Protein AF-A0A1X7J8V1-F1 (afdb_monomer_lite)

Structure (mmCIF, N/CA/C/O backbone):
data_AF-A0A1X7J8V1-F1
#
_entry.id   AF-A0A1X7J8V1-F1
#
loop_
_atom_site.group_PDB
_atom_site.id
_atom_site.type_symbol
_atom_site.label_atom_id
_atom_site.label_alt_id
_atom_site.label_comp_id
_atom_site.label_asym_id
_atom_site.label_entity_id
_atom_site.label_seq_id
_atom_site.pdbx_PDB_ins_code
_atom_site.Cartn_x
_atom_site.Cartn_y
_atom_site.Cartn_z
_atom_site.occupancy
_atom_site.B_iso_or_equiv
_atom_site.auth_seq_id
_atom_site.auth_comp_id
_atom_site.auth_asym_id
_atom_site.auth_atom_id
_atom_site.pdbx_PDB_model_num
ATOM 1 N N . MET A 1 1 ? -2.759 2.421 22.704 1.00 76.19 1 MET A N 1
ATOM 2 C CA . MET A 1 1 ? -2.803 1.268 21.774 1.00 76.19 1 MET A CA 1
ATOM 3 C C . MET A 1 1 ? -1.369 0.824 21.504 1.00 76.19 1 MET A C 1
ATOM 5 O O . MET A 1 1 ? -0.507 1.689 21.488 1.00 76.19 1 MET A O 1
ATOM 9 N N . THR A 1 2 ? -1.079 -0.472 21.360 1.00 83.62 2 THR A N 1
ATOM 10 C CA . THR A 1 2 ? 0.288 -0.947 21.050 1.00 83.62 2 THR A CA 1
ATOM 11 C C . THR A 1 2 ? 0.519 -1.018 19.537 1.00 83.62 2 THR A C 1
ATOM 13 O O . THR A 1 2 ? -0.439 -1.072 18.765 1.00 83.62 2 THR A O 1
ATOM 16 N N . ILE A 1 3 ? 1.788 -1.074 19.113 1.00 80.75 3 ILE A N 1
ATOM 17 C CA . ILE A 1 3 ? 2.185 -1.297 17.709 1.00 80.75 3 ILE A CA 1
ATOM 18 C C . ILE A 1 3 ? 1.536 -2.574 17.150 1.00 80.75 3 ILE A C 1
ATOM 20 O O . ILE A 1 3 ? 1.034 -2.573 16.028 1.00 80.75 3 ILE A O 1
ATOM 24 N N . GLU A 1 4 ? 1.527 -3.662 17.925 1.00 84.56 4 GLU A N 1
ATOM 25 C CA . GLU A 1 4 ? 0.960 -4.949 17.503 1.00 84.56 4 GLU A CA 1
ATOM 26 C C . GLU A 1 4 ? -0.549 -4.857 17.298 1.00 84.56 4 GLU A C 1
ATOM 28 O O . GLU A 1 4 ? -1.037 -5.196 16.217 1.00 84.56 4 GLU A O 1
ATOM 33 N N . SER A 1 5 ? -1.276 -4.317 18.282 1.00 89.31 5 SER A N 1
ATOM 34 C CA . SER A 1 5 ? -2.724 -4.142 18.175 1.00 89.31 5 SER A CA 1
ATOM 35 C C . SER A 1 5 ? -3.091 -3.237 17.002 1.00 89.31 5 SER A C 1
ATOM 37 O O . SER A 1 5 ? -3.990 -3.589 16.245 1.00 89.31 5 SER A O 1
ATOM 39 N N . PHE A 1 6 ? -2.369 -2.126 16.803 1.00 92.44 6 PHE A N 1
ATOM 40 C CA . PHE A 1 6 ? -2.615 -1.225 15.676 1.00 92.44 6 PHE A CA 1
ATOM 41 C C . PHE A 1 6 ? -2.363 -1.909 14.327 1.00 92.44 6 PHE A C 1
ATOM 43 O O . PHE A 1 6 ? -3.204 -1.847 13.434 1.00 92.44 6 PHE A O 1
ATOM 50 N N . SER A 1 7 ? -1.237 -2.618 14.188 1.00 93.81 7 SER A N 1
ATOM 51 C CA . SER A 1 7 ? -0.901 -3.310 12.939 1.00 93.81 7 SER A CA 1
ATOM 52 C C . SER A 1 7 ? -1.941 -4.365 12.549 1.00 93.81 7 SER A C 1
ATOM 54 O O . SER A 1 7 ? -2.263 -4.505 11.371 1.00 93.81 7 SER A O 1
ATOM 56 N N . HIS A 1 8 ? -2.509 -5.060 13.538 1.00 94.94 8 HIS A N 1
ATOM 57 C CA . HIS A 1 8 ? -3.538 -6.073 13.326 1.00 94.94 8 HIS A CA 1
ATOM 58 C C . HIS A 1 8 ? -4.887 -5.472 12.904 1.00 94.94 8 HIS A C 1
ATOM 60 O O . HIS A 1 8 ? -5.523 -5.959 11.965 1.00 94.94 8 HIS A O 1
ATOM 66 N N . VAL A 1 9 ? -5.338 -4.400 13.568 1.00 95.88 9 VAL A N 1
ATOM 67 C CA . VAL A 1 9 ? -6.601 -3.748 13.175 1.00 95.88 9 VAL A CA 1
ATOM 68 C C . VAL A 1 9 ? -6.476 -3.078 11.809 1.00 95.88 9 VAL A C 1
ATOM 70 O O . VAL A 1 9 ? -7.415 -3.145 11.016 1.00 95.88 9 VAL A O 1
ATOM 73 N N . LEU A 1 10 ? -5.304 -2.512 11.498 1.00 97.06 10 LEU A N 1
ATOM 74 C CA . LEU A 1 10 ? -5.029 -1.914 10.197 1.00 97.06 10 LEU A CA 1
ATOM 75 C C . LEU A 1 10 ? -4.981 -2.968 9.092 1.00 97.06 10 LEU A C 1
ATOM 77 O O . LEU A 1 10 ? -5.653 -2.782 8.084 1.00 97.06 10 LEU A O 1
ATOM 81 N N . SER A 1 11 ? -4.274 -4.092 9.265 1.00 97.69 11 SER A N 1
ATOM 82 C CA . SER A 1 11 ? -4.246 -5.139 8.230 1.00 97.69 11 SER A CA 1
ATOM 83 C C . SER A 1 11 ? -5.643 -5.665 7.908 1.00 97.69 11 SER A C 1
ATOM 85 O O . SER A 1 11 ? -5.982 -5.823 6.738 1.00 97.69 11 SER A O 1
ATOM 87 N N . THR A 1 12 ? -6.476 -5.860 8.932 1.00 97.94 12 THR A N 1
ATOM 88 C CA . THR A 1 12 ? -7.871 -6.288 8.764 1.00 97.94 12 THR A CA 1
ATOM 89 C C . THR A 1 12 ? -8.677 -5.262 7.964 1.00 97.94 12 THR A C 1
ATOM 91 O O . THR A 1 12 ? -9.357 -5.626 7.009 1.00 97.94 12 THR A O 1
ATOM 94 N N . ALA A 1 13 ? -8.547 -3.969 8.283 1.00 98.19 13 ALA A N 1
ATOM 95 C CA . ALA A 1 13 ? -9.227 -2.906 7.543 1.00 98.19 13 ALA A CA 1
ATOM 96 C C . ALA A 1 13 ? -8.749 -2.786 6.081 1.00 98.19 13 ALA A C 1
ATOM 98 O O . ALA A 1 13 ? -9.552 -2.480 5.197 1.00 98.19 13 ALA A O 1
ATOM 99 N N . LEU A 1 14 ? -7.467 -3.052 5.801 1.00 98.38 14 LEU A N 1
ATOM 100 C CA . LEU A 1 14 ? -6.931 -3.064 4.433 1.00 98.38 14 LEU A CA 1
ATOM 101 C C . LEU A 1 14 ? -7.486 -4.226 3.608 1.00 98.38 14 LEU A C 1
ATOM 103 O O . LEU A 1 14 ? -7.857 -4.024 2.453 1.00 98.38 14 LEU A O 1
ATOM 107 N N . ILE A 1 15 ? -7.584 -5.417 4.202 1.00 98.12 15 ILE A N 1
ATOM 108 C CA . ILE A 1 15 ? -8.167 -6.599 3.550 1.00 98.12 15 ILE A CA 1
ATOM 109 C C . ILE A 1 15 ? -9.628 -6.338 3.204 1.00 98.12 15 ILE A C 1
ATOM 111 O O . ILE A 1 15 ? -10.007 -6.487 2.047 1.00 98.12 15 ILE A O 1
ATOM 115 N N . GLU A 1 16 ? -10.416 -5.867 4.171 1.00 97.94 16 GLU A N 1
ATOM 116 C CA . GLU A 1 16 ? -11.826 -5.532 3.948 1.00 97.94 16 GLU A CA 1
ATOM 117 C C . GLU A 1 16 ? -11.990 -4.456 2.875 1.00 97.94 16 GLU A C 1
ATOM 119 O O . GLU A 1 16 ? -12.892 -4.529 2.044 1.00 97.94 16 GLU A O 1
ATOM 124 N N . THR A 1 17 ? -11.081 -3.479 2.843 1.00 98.19 17 THR A N 1
ATOM 125 C CA . THR A 1 17 ? -11.082 -2.441 1.810 1.00 98.19 17 THR A CA 1
ATOM 126 C C . THR A 1 17 ? -10.806 -3.017 0.420 1.00 98.19 17 THR A C 1
ATOM 128 O O . THR A 1 17 ? -11.502 -2.639 -0.521 1.00 98.19 17 THR A O 1
ATOM 131 N N . LEU A 1 18 ? -9.854 -3.944 0.268 1.00 97.06 18 LEU A N 1
ATOM 132 C CA . LEU A 1 18 ? -9.616 -4.626 -1.013 1.00 97.06 18 LEU A CA 1
ATOM 133 C C . LEU A 1 18 ? -10.804 -5.491 -1.437 1.00 97.06 18 LEU A C 1
ATOM 135 O O . LEU A 1 18 ? -11.236 -5.430 -2.587 1.00 97.06 18 LEU A O 1
ATOM 139 N N . GLU A 1 19 ? -11.343 -6.284 -0.514 1.00 96.50 19 GLU A N 1
ATOM 140 C CA . GLU A 1 19 ? -12.464 -7.185 -0.789 1.00 96.50 19 GLU A CA 1
ATOM 141 C C . GLU A 1 19 ? -13.709 -6.397 -1.208 1.00 96.50 19 GLU A C 1
ATOM 143 O O . GLU A 1 19 ? -14.360 -6.749 -2.188 1.00 96.50 19 GLU A O 1
ATOM 148 N N . HIS A 1 20 ? -13.967 -5.252 -0.567 1.00 97.06 20 HIS A N 1
ATOM 149 C CA . HIS A 1 20 ? -15.062 -4.356 -0.940 1.00 97.06 20 HIS A CA 1
ATOM 150 C C . HIS A 1 20 ? -14.935 -3.775 -2.360 1.00 97.06 20 HIS A C 1
ATOM 152 O O . HIS A 1 20 ? -15.941 -3.437 -2.979 1.00 97.06 20 HIS A O 1
ATOM 158 N N . HIS A 1 21 ? -13.712 -3.645 -2.884 1.00 95.50 21 HIS A N 1
ATOM 159 C CA . HIS A 1 21 ? -13.447 -3.035 -4.193 1.00 95.50 21 HIS A CA 1
ATOM 160 C C . HIS A 1 21 ? -13.041 -4.044 -5.273 1.00 95.50 21 HIS A C 1
ATOM 162 O O . HIS A 1 21 ? -12.730 -3.632 -6.389 1.00 95.50 21 HIS A O 1
ATOM 168 N N . THR A 1 22 ? -13.057 -5.345 -4.972 1.00 91.94 22 THR A N 1
ATOM 169 C CA . THR A 1 22 ? -12.513 -6.401 -5.843 1.00 91.94 22 THR A CA 1
ATOM 170 C C . THR A 1 22 ? -13.074 -6.351 -7.266 1.00 91.94 22 THR A C 1
ATOM 172 O O . THR A 1 22 ? -12.298 -6.385 -8.216 1.00 91.94 22 THR A O 1
ATOM 175 N N . ASP A 1 23 ? -14.382 -6.140 -7.430 1.00 89.62 23 ASP A N 1
ATOM 176 C CA . ASP A 1 23 ? -15.043 -6.091 -8.748 1.00 89.62 23 ASP A CA 1
ATOM 177 C C . ASP A 1 23 ? -14.577 -4.933 -9.649 1.00 89.62 23 ASP A C 1
ATOM 179 O O . ASP A 1 23 ? -14.874 -4.901 -10.842 1.00 89.62 23 ASP A O 1
ATOM 183 N N . ARG A 1 24 ? -13.877 -3.947 -9.081 1.00 87.06 24 ARG A N 1
ATOM 184 C CA . ARG A 1 24 ? -13.400 -2.743 -9.779 1.00 87.06 24 ARG A CA 1
ATOM 185 C C . ARG A 1 24 ? -11.883 -2.719 -9.937 1.00 87.06 24 ARG A C 1
ATOM 187 O O . ARG A 1 24 ? -11.355 -1.782 -10.535 1.00 87.06 24 ARG A O 1
ATOM 194 N N . LEU A 1 25 ? -11.184 -3.703 -9.376 1.00 92.00 25 LEU A N 1
ATOM 195 C CA . LEU A 1 25 ? -9.732 -3.741 -9.359 1.00 92.00 25 LEU A CA 1
ATOM 196 C C . LEU A 1 25 ? -9.189 -4.520 -10.566 1.00 92.00 25 LEU A C 1
ATOM 198 O O . LEU A 1 25 ? -9.590 -5.660 -10.796 1.00 92.00 25 LEU A O 1
ATOM 202 N N . PRO A 1 26 ? -8.247 -3.940 -11.329 1.00 89.38 26 PRO A N 1
ATOM 203 C CA . PRO A 1 26 ? -7.658 -4.580 -12.501 1.00 89.38 26 PRO A CA 1
ATOM 204 C C . PRO A 1 26 ? -6.539 -5.544 -12.075 1.00 89.38 26 PRO A C 1
ATOM 206 O O . PRO A 1 26 ? -5.371 -5.279 -12.337 1.00 89.38 26 PRO A O 1
ATOM 209 N N . GLY A 1 27 ? -6.911 -6.613 -11.368 1.00 89.81 27 GLY A N 1
ATOM 210 C CA . GLY A 1 27 ? -6.046 -7.602 -10.713 1.00 89.81 27 GLY A CA 1
ATOM 211 C C . GLY A 1 27 ? -4.621 -7.747 -11.260 1.00 89.81 27 GLY A C 1
ATOM 212 O O . GLY A 1 27 ? -3.671 -7.252 -10.659 1.00 89.81 27 GLY A O 1
ATOM 213 N N . ASP A 1 28 ? -4.477 -8.362 -12.430 1.00 90.31 28 ASP A N 1
ATOM 214 C CA . ASP A 1 28 ? -3.198 -8.659 -13.093 1.00 90.31 28 ASP A CA 1
ATOM 215 C C . ASP A 1 28 ? -2.384 -7.421 -13.513 1.00 90.31 28 ASP A C 1
ATOM 217 O O . ASP A 1 28 ? -1.188 -7.517 -13.785 1.00 90.31 28 ASP A O 1
ATOM 221 N N . LYS A 1 29 ? -3.014 -6.245 -13.546 1.00 92.56 29 LYS A N 1
ATOM 222 C CA . LYS A 1 29 ? -2.382 -4.964 -13.895 1.00 92.56 29 LYS A CA 1
ATOM 223 C C . LYS A 1 29 ? -1.907 -4.183 -12.676 1.00 92.56 29 LYS A C 1
ATOM 225 O O . LYS A 1 29 ? -1.282 -3.135 -12.843 1.00 92.56 29 LYS A O 1
ATOM 230 N N . ILE A 1 3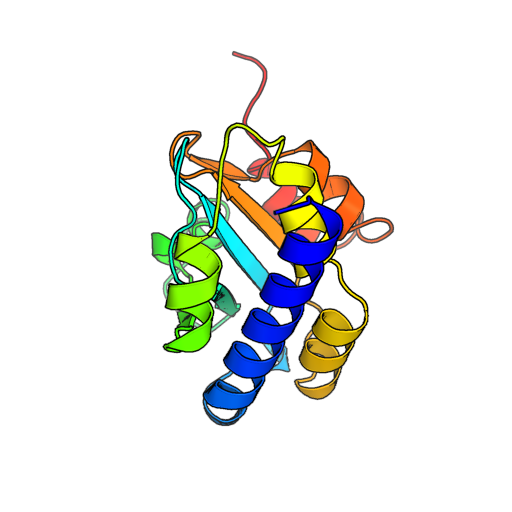0 ? -2.229 -4.640 -11.465 1.00 95.44 30 ILE A N 1
ATOM 231 C CA . ILE A 1 30 ? -1.816 -3.994 -10.221 1.00 95.44 30 ILE A CA 1
ATOM 232 C C . ILE A 1 30 ? -0.323 -4.247 -9.994 1.00 95.44 30 ILE A C 1
ATOM 234 O O . ILE A 1 30 ? 0.094 -5.371 -9.720 1.00 95.44 30 ILE A O 1
ATOM 238 N N . TYR A 1 31 ? 0.481 -3.186 -10.046 1.00 94.75 31 TYR A N 1
ATOM 239 C CA . TYR A 1 31 ? 1.932 -3.261 -9.834 1.00 94.75 31 TYR A CA 1
ATOM 240 C C . TYR A 1 31 ? 2.383 -2.694 -8.485 1.00 94.75 31 TYR A C 1
ATOM 242 O O . TYR A 1 31 ? 3.496 -2.977 -8.038 1.00 94.75 31 TYR A O 1
ATOM 250 N N . GLY A 1 32 ? 1.544 -1.901 -7.815 1.00 96.38 32 GLY A N 1
ATOM 251 C CA . GLY A 1 32 ? 1.895 -1.253 -6.555 1.00 96.38 32 GLY A CA 1
ATOM 252 C C . GLY A 1 32 ? 0.708 -1.109 -5.614 1.00 96.38 32 GLY A C 1
ATOM 253 O O . GLY A 1 32 ? -0.437 -1.006 -6.051 1.00 96.38 32 GLY A O 1
ATOM 254 N N . ALA A 1 33 ? 0.982 -1.089 -4.313 1.00 97.88 33 ALA A N 1
ATOM 255 C CA . ALA A 1 33 ? -0.010 -0.722 -3.312 1.00 97.88 33 ALA A CA 1
ATOM 256 C C . ALA A 1 33 ? 0.644 -0.009 -2.128 1.00 97.88 33 ALA A C 1
ATOM 258 O O . ALA A 1 33 ? 1.730 -0.386 -1.675 1.00 97.88 33 ALA A O 1
ATOM 259 N N . THR A 1 34 ? -0.018 1.032 -1.624 1.00 97.62 34 THR A N 1
ATOM 260 C CA . THR A 1 34 ? 0.593 1.935 -0.653 1.00 97.62 34 THR A CA 1
ATOM 261 C C . THR A 1 34 ? -0.372 2.550 0.350 1.00 97.62 34 THR A C 1
ATOM 263 O O . THR A 1 34 ? -1.532 2.850 0.056 1.00 97.62 34 THR A O 1
ATOM 266 N N . LEU A 1 35 ? 0.162 2.760 1.551 1.00 97.19 35 LEU A N 1
ATOM 267 C CA . LEU A 1 35 ? -0.383 3.659 2.559 1.00 97.19 35 LEU A CA 1
ATOM 268 C C . LEU A 1 35 ? 0.302 5.017 2.431 1.00 97.19 35 LEU A C 1
ATOM 270 O O . LEU A 1 35 ? 1.520 5.076 2.262 1.00 97.19 35 LEU A O 1
ATOM 274 N N . VAL A 1 36 ? -0.466 6.094 2.581 1.00 95.12 36 VAL A N 1
ATOM 275 C CA . VAL A 1 36 ? 0.061 7.462 2.529 1.00 95.12 36 VAL A CA 1
ATOM 276 C C . VAL A 1 36 ? 0.062 8.061 3.920 1.00 95.12 36 VAL A C 1
ATOM 278 O O . VAL A 1 36 ? -0.974 8.080 4.585 1.00 95.12 36 VAL A O 1
ATOM 281 N N . ARG A 1 37 ? 1.211 8.569 4.355 1.00 92.06 37 ARG A N 1
ATOM 282 C CA . ARG A 1 37 ? 1.329 9.332 5.599 1.00 92.06 37 ARG A CA 1
ATOM 283 C C . ARG A 1 37 ? 1.801 10.755 5.322 1.00 92.06 37 ARG A C 1
ATOM 285 O O . ARG A 1 37 ? 2.611 10.973 4.420 1.00 92.06 37 ARG A O 1
ATOM 292 N N . THR A 1 38 ? 1.367 11.691 6.159 1.00 88.56 38 THR A N 1
ATOM 293 C CA . THR A 1 38 ? 1.893 13.063 6.212 1.00 88.56 38 THR A CA 1
ATOM 294 C C . THR A 1 38 ? 2.353 13.349 7.629 1.00 88.56 38 THR A C 1
ATOM 296 O O . THR A 1 38 ? 1.507 13.595 8.484 1.00 88.56 38 THR A O 1
ATOM 299 N N . GLY A 1 39 ? 3.661 13.303 7.900 1.00 81.12 39 GLY A N 1
ATOM 300 C CA . GLY A 1 39 ? 4.253 13.627 9.207 1.00 81.12 39 GLY A CA 1
ATOM 301 C C . GLY A 1 39 ? 3.596 12.928 10.411 1.00 81.12 39 GLY A C 1
ATOM 302 O O . GLY A 1 39 ? 4.065 11.887 10.864 1.00 81.12 39 GLY A O 1
ATOM 303 N N . SER A 1 40 ? 2.524 13.525 10.940 1.00 84.00 40 SER A N 1
ATOM 304 C CA . SER A 1 40 ? 1.744 13.063 12.090 1.00 84.00 40 SER A CA 1
ATOM 305 C C . SER A 1 40 ? 0.468 12.268 11.774 1.00 84.00 40 SER A C 1
ATOM 307 O O . SER A 1 40 ? -0.140 11.746 12.705 1.00 84.00 40 SER A O 1
ATOM 309 N N . THR A 1 41 ? 0.041 12.151 10.514 1.00 90.56 41 THR A N 1
ATOM 310 C CA . THR A 1 41 ? -1.242 11.518 10.155 1.00 90.56 41 THR A CA 1
ATOM 311 C C . THR A 1 41 ? -1.089 10.417 9.106 1.00 90.56 41 THR A C 1
ATOM 313 O O . THR A 1 41 ? -0.141 10.394 8.317 1.00 90.56 41 THR A O 1
ATOM 316 N N . LEU A 1 42 ? -2.056 9.498 9.096 1.00 94.56 42 LEU A N 1
ATOM 317 C CA . LEU A 1 42 ? -2.241 8.480 8.067 1.00 94.56 42 LEU A CA 1
ATOM 318 C C . LEU A 1 42 ? -3.475 8.856 7.243 1.00 94.56 42 LEU A C 1
ATOM 320 O O . LEU A 1 42 ? -4.566 9.006 7.795 1.00 94.56 42 LEU A O 1
ATOM 324 N N . ILE A 1 43 ? -3.311 9.015 5.931 1.00 95.31 43 ILE A N 1
ATOM 325 C CA . ILE A 1 43 ? -4.422 9.335 5.034 1.00 95.31 43 ILE A CA 1
ATOM 326 C C . ILE A 1 43 ? -5.403 8.149 5.036 1.00 95.31 43 ILE A C 1
ATOM 328 O O . ILE A 1 43 ? -4.966 7.001 4.903 1.00 95.31 43 ILE A O 1
ATOM 332 N N . PRO A 1 44 ? -6.725 8.377 5.170 1.00 95.56 44 PRO A N 1
ATOM 333 C CA . PRO A 1 44 ? -7.732 7.319 5.258 1.00 95.56 44 PRO A CA 1
ATOM 334 C C . PRO A 1 44 ? -8.044 6.715 3.880 1.00 95.56 44 PRO A C 1
ATOM 336 O O . PRO A 1 44 ? -9.178 6.738 3.405 1.00 95.56 44 PRO A O 1
ATOM 339 N N . SER A 1 45 ? -7.017 6.221 3.194 1.00 95.62 45 SER A N 1
ATOM 340 C CA . SER A 1 45 ? -7.133 5.562 1.895 1.00 95.62 45 SER A CA 1
ATOM 341 C C . SER A 1 45 ? -6.047 4.510 1.727 1.00 95.62 45 SER A C 1
ATOM 343 O O . SER A 1 45 ? -4.903 4.715 2.142 1.00 95.62 45 SER A O 1
ATOM 345 N N . PHE A 1 46 ? -6.403 3.402 1.085 1.00 97.69 46 PHE A N 1
ATOM 346 C CA . PHE A 1 46 ? -5.451 2.412 0.614 1.00 97.69 46 PHE A CA 1
ATOM 347 C C . PHE A 1 46 ? -5.306 2.559 -0.894 1.00 97.69 46 PHE A C 1
ATOM 349 O O . PHE A 1 46 ? -6.262 2.346 -1.634 1.00 97.69 46 PHE A O 1
ATOM 356 N N . ASN A 1 47 ? -4.131 2.980 -1.351 1.00 97.25 47 ASN A N 1
ATOM 357 C CA . ASN A 1 47 ? -3.926 3.301 -2.756 1.00 97.25 47 ASN A CA 1
ATOM 358 C C . ASN A 1 47 ? -3.395 2.081 -3.497 1.00 97.25 47 ASN A C 1
ATOM 360 O O . ASN A 1 47 ? -2.391 1.497 -3.091 1.00 97.25 47 ASN A O 1
ATOM 364 N N . VAL A 1 48 ? -4.055 1.725 -4.594 1.00 96.44 48 VAL A N 1
ATOM 365 C CA . VAL A 1 48 ? -3.629 0.663 -5.510 1.00 96.44 48 VAL A CA 1
ATOM 366 C C . VAL A 1 48 ? -3.210 1.294 -6.829 1.00 96.44 48 VAL A C 1
ATOM 368 O O . VAL A 1 48 ? -3.917 2.140 -7.363 1.00 96.44 48 VAL A O 1
ATOM 371 N N . LEU A 1 49 ? -2.064 0.889 -7.359 1.00 94.50 49 LEU A N 1
ATOM 372 C CA . LEU A 1 49 ? -1.507 1.415 -8.596 1.00 94.50 49 LEU A CA 1
ATOM 373 C C . LEU A 1 49 ? -1.566 0.336 -9.670 1.00 94.50 49 LEU A C 1
ATOM 375 O O . LEU A 1 49 ? -1.096 -0.784 -9.451 1.00 94.50 49 LEU A O 1
ATOM 379 N N . ALA A 1 50 ? -2.151 0.676 -10.816 1.00 91.75 50 ALA A N 1
ATOM 380 C CA . ALA A 1 50 ? -2.384 -0.265 -11.900 1.00 91.75 50 ALA A CA 1
ATOM 381 C C . ALA A 1 50 ? -2.059 0.321 -13.276 1.00 91.75 50 ALA A C 1
ATOM 383 O O . ALA A 1 50 ? -2.225 1.518 -13.511 1.00 91.75 50 ALA A O 1
ATOM 384 N N . ASP A 1 51 ? -1.603 -0.531 -14.194 1.00 87.44 51 ASP A N 1
ATOM 385 C CA . ASP A 1 51 ? -1.326 -0.152 -15.582 1.00 87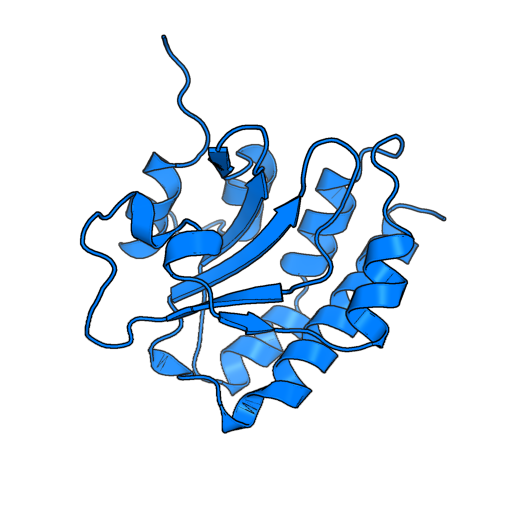.44 51 ASP A CA 1
ATOM 386 C C . ASP A 1 51 ? -2.630 -0.100 -16.397 1.00 87.44 51 ASP A C 1
ATOM 388 O O . ASP A 1 51 ? -3.047 -1.077 -17.014 1.00 87.44 51 ASP A O 1
ATOM 392 N N . LEU A 1 52 ? -3.306 1.053 -16.390 1.00 79.12 52 LEU A N 1
ATOM 393 C CA . LEU A 1 52 ? -4.605 1.237 -17.058 1.00 79.12 52 LEU A CA 1
ATOM 394 C C . LEU A 1 52 ? -4.526 1.672 -18.530 1.00 79.12 52 LEU A C 1
ATOM 396 O O . LEU A 1 52 ? -5.561 1.798 -19.177 1.00 79.12 52 LEU A O 1
ATOM 400 N N . GLY A 1 53 ? -3.321 1.803 -19.085 1.00 66.31 53 GLY A N 1
ATOM 401 C CA . GLY A 1 53 ? -3.098 2.010 -20.519 1.00 66.31 53 GLY A CA 1
ATOM 402 C C . GLY A 1 53 ? -2.711 3.432 -20.912 1.00 66.31 53 GLY A C 1
ATOM 403 O O . GLY A 1 53 ? -1.980 3.567 -21.881 1.00 66.31 53 GLY A O 1
ATOM 404 N N . ASP A 1 54 ? -3.073 4.449 -20.130 1.00 60.34 54 ASP A N 1
ATOM 405 C CA . ASP A 1 54 ? -2.722 5.848 -20.392 1.00 60.34 54 ASP A CA 1
ATOM 406 C C . ASP A 1 54 ? -2.454 6.594 -19.062 1.00 60.34 54 ASP A C 1
ATOM 408 O O . ASP A 1 54 ? -2.981 6.217 -18.018 1.00 60.34 54 ASP A O 1
ATOM 412 N N . ASP A 1 55 ? -1.597 7.622 -19.106 1.00 57.38 55 ASP A N 1
ATOM 413 C CA . ASP A 1 55 ? -1.435 8.727 -18.128 1.00 57.38 55 ASP A CA 1
ATOM 414 C C . ASP A 1 55 ? -0.249 8.767 -17.139 1.00 57.38 55 ASP A C 1
ATOM 416 O O . ASP A 1 55 ? 0.096 9.855 -16.672 1.00 57.38 55 ASP A O 1
ATOM 420 N N . CYS A 1 56 ? 0.516 7.700 -16.892 1.00 56.53 56 CYS A N 1
ATOM 421 C CA . CYS A 1 56 ? 1.727 7.820 -16.050 1.00 56.53 56 CYS A CA 1
ATOM 422 C C . CYS A 1 56 ? 2.982 8.103 -16.904 1.00 56.53 56 CYS A C 1
ATOM 424 O O . CYS A 1 56 ? 3.849 7.242 -17.068 1.00 56.53 56 CYS A O 1
ATOM 426 N N . LEU A 1 57 ? 3.067 9.321 -17.464 1.00 61.25 57 LEU A N 1
ATOM 427 C CA . LEU A 1 57 ? 4.086 9.759 -18.446 1.00 61.25 57 LEU A CA 1
ATOM 428 C C . LEU A 1 57 ? 5.538 9.760 -17.928 1.00 61.25 57 LEU A C 1
ATOM 430 O O . LEU A 1 57 ? 6.478 9.786 -18.721 1.00 61.25 57 LEU A O 1
ATOM 434 N N . SER A 1 58 ? 5.745 9.714 -16.610 1.00 73.50 58 SER A N 1
ATOM 435 C CA . SER A 1 58 ? 7.074 9.605 -16.004 1.00 73.50 58 SER A CA 1
ATOM 436 C C . SER A 1 58 ? 7.158 8.383 -15.090 1.00 73.50 58 SER A C 1
ATOM 438 O O . SER A 1 58 ? 6.287 8.219 -14.228 1.00 73.50 58 SER A O 1
ATOM 440 N N . PRO A 1 59 ? 8.237 7.577 -15.175 1.00 70.06 59 PRO A N 1
ATOM 441 C CA . PRO A 1 59 ? 8.503 6.483 -14.239 1.00 70.06 59 PRO A CA 1
ATOM 442 C C . PRO A 1 59 ? 8.498 6.912 -12.764 1.00 70.06 59 PRO A C 1
ATOM 444 O O . PRO A 1 59 ? 8.221 6.096 -11.895 1.00 70.06 59 PRO A O 1
ATOM 447 N N . VAL A 1 60 ? 8.791 8.186 -12.484 1.00 70.94 60 VAL A N 1
ATOM 448 C CA . VAL A 1 60 ? 8.778 8.787 -11.139 1.00 70.94 60 VAL A CA 1
ATOM 449 C C . VAL A 1 60 ? 7.338 9.060 -10.680 1.00 70.94 60 VAL A C 1
ATOM 451 O O . VAL A 1 60 ? 6.959 8.689 -9.574 1.00 70.94 60 VAL A O 1
ATOM 454 N N . HIS A 1 61 ? 6.500 9.646 -11.539 1.00 79.56 61 HIS A N 1
ATOM 455 C CA . HIS A 1 61 ? 5.099 9.949 -11.205 1.00 79.56 61 HIS A CA 1
ATOM 456 C C . HIS A 1 61 ? 4.242 8.692 -11.048 1.00 79.56 61 HIS A C 1
ATOM 458 O O . HIS A 1 61 ? 3.289 8.698 -10.274 1.00 79.56 61 HIS A O 1
ATOM 464 N N . ARG A 1 62 ? 4.631 7.599 -11.712 1.00 87.88 62 ARG A N 1
ATOM 465 C CA . ARG A 1 62 ? 3.962 6.298 -11.639 1.00 87.88 62 ARG A CA 1
ATOM 466 C C . ARG A 1 62 ? 3.768 5.779 -10.213 1.00 87.88 62 ARG A C 1
ATOM 468 O O . ARG A 1 62 ? 2.773 5.133 -9.953 1.00 87.88 62 ARG A O 1
ATOM 475 N N . TRP A 1 63 ? 4.681 6.060 -9.290 1.00 91.06 63 TRP A N 1
ATOM 476 C CA . TRP A 1 63 ? 4.596 5.576 -7.903 1.00 91.06 63 TRP A CA 1
ATOM 477 C C . TRP A 1 63 ? 4.008 6.604 -6.935 1.00 91.06 63 TRP A C 1
ATOM 479 O O . TRP A 1 63 ? 3.939 6.355 -5.728 1.00 91.06 63 TRP A O 1
ATOM 489 N N . SER A 1 64 ? 3.595 7.767 -7.442 1.00 89.88 64 SER A N 1
ATOM 490 C CA . SER A 1 64 ? 2.877 8.747 -6.642 1.00 89.88 64 SER A CA 1
ATOM 491 C C . SER A 1 64 ? 1.403 8.338 -6.556 1.00 89.88 64 SER A C 1
ATOM 493 O O . SER A 1 64 ? 0.724 8.296 -7.588 1.00 89.88 64 SER A O 1
ATOM 495 N N . PRO A 1 65 ? 0.866 8.079 -5.351 1.00 91.06 65 PRO A N 1
ATOM 496 C CA . PRO A 1 65 ? -0.545 7.738 -5.185 1.00 91.06 65 PRO A CA 1
ATOM 497 C C . PRO A 1 65 ? -1.471 8.867 -5.659 1.00 91.06 65 PRO A C 1
ATOM 499 O O . PRO A 1 65 ? -2.524 8.590 -6.213 1.00 91.06 65 PRO A O 1
ATOM 502 N N . ALA A 1 66 ? -1.053 10.131 -5.541 1.00 88.50 66 ALA A N 1
ATOM 503 C CA . ALA A 1 66 ? -1.832 11.273 -6.022 1.00 88.50 66 ALA A CA 1
ATOM 504 C C . ALA A 1 66 ? -1.916 11.360 -7.558 1.00 88.50 66 ALA A C 1
ATOM 506 O O . ALA A 1 66 ? -2.842 11.968 -8.083 1.00 88.50 66 ALA A O 1
ATOM 507 N N . SER A 1 67 ? -0.942 10.792 -8.278 1.00 86.94 67 SER A N 1
ATOM 508 C CA . SER A 1 67 ? -0.895 10.850 -9.748 1.00 86.94 67 SER A CA 1
ATOM 509 C C . SER A 1 67 ? -1.511 9.616 -10.403 1.00 86.94 67 SER A C 1
ATOM 511 O O . SER A 1 67 ? -2.202 9.739 -11.406 1.00 86.94 67 SER A O 1
ATOM 513 N N . CYS A 1 68 ? -1.238 8.431 -9.852 1.00 87.25 68 CYS A N 1
ATOM 514 C CA . CYS A 1 68 ? -1.533 7.149 -10.500 1.00 87.25 68 CYS A CA 1
ATOM 515 C C . CYS A 1 68 ? -2.256 6.152 -9.574 1.00 87.25 68 CYS A C 1
ATOM 517 O O . CYS A 1 68 ? -2.454 4.994 -9.944 1.00 87.25 68 CYS A O 1
ATOM 519 N N . GLY A 1 69 ? -2.619 6.567 -8.356 1.00 90.19 69 GLY A N 1
ATOM 520 C CA . GLY A 1 69 ? -3.285 5.717 -7.376 1.00 90.19 69 GLY A CA 1
ATOM 521 C C . GLY A 1 69 ? -4.803 5.701 -7.532 1.00 90.19 69 GLY A C 1
ATOM 522 O O . GLY A 1 69 ? -5.459 6.735 -7.628 1.00 90.19 69 GLY A O 1
ATOM 523 N N . LEU A 1 70 ? -5.374 4.503 -7.473 1.00 93.69 70 LEU A N 1
ATOM 524 C CA . LEU A 1 70 ? -6.780 4.276 -7.171 1.00 93.69 70 LEU A CA 1
ATOM 525 C C . LEU A 1 70 ? -6.938 4.288 -5.649 1.00 93.69 70 LEU A C 1
ATOM 527 O O . LEU A 1 70 ? -6.569 3.325 -4.971 1.00 93.69 70 LEU A O 1
ATOM 531 N N . ALA A 1 71 ? -7.459 5.387 -5.108 1.00 95.31 71 ALA A N 1
ATOM 532 C CA . ALA A 1 71 ? -7.698 5.532 -3.677 1.00 95.31 71 ALA A CA 1
ATOM 533 C C . ALA A 1 71 ? -8.918 4.701 -3.245 1.00 95.31 71 ALA A C 1
ATOM 535 O O . ALA A 1 71 ? -10.062 5.056 -3.531 1.00 95.31 71 ALA A O 1
ATOM 536 N N . LEU A 1 72 ? -8.678 3.595 -2.539 1.00 97.00 72 LEU A N 1
ATOM 537 C CA . LEU A 1 72 ? -9.729 2.752 -1.973 1.00 97.00 72 LEU A CA 1
ATOM 538 C C . LEU A 1 72 ? -10.044 3.199 -0.549 1.00 97.00 72 LEU A C 1
ATOM 540 O O . LEU A 1 72 ? -9.137 3.410 0.261 1.00 97.00 72 LEU A O 1
ATOM 544 N N . GLN A 1 73 ? -11.328 3.323 -0.227 1.00 96.38 73 GLN A N 1
ATOM 545 C CA . GLN A 1 73 ? -11.767 3.824 1.072 1.00 96.38 73 GLN A CA 1
ATOM 546 C C . GLN A 1 73 ? -12.952 3.027 1.600 1.00 96.38 73 GLN A C 1
ATOM 548 O O . GLN A 1 73 ? -13.871 2.683 0.863 1.00 96.38 73 GLN A O 1
ATOM 553 N N . THR A 1 74 ? -12.955 2.773 2.904 1.00 97.44 74 THR A N 1
ATOM 554 C CA . THR A 1 74 ? -14.108 2.235 3.631 1.00 97.44 74 THR A CA 1
ATOM 555 C C . THR A 1 74 ? -14.272 2.999 4.943 1.00 97.44 74 THR A C 1
ATOM 557 O O . THR A 1 74 ? -13.280 3.516 5.465 1.00 97.44 74 THR A O 1
ATOM 560 N N . PRO A 1 75 ? -15.487 3.060 5.523 1.00 97.75 75 PRO A N 1
ATOM 561 C CA . PRO A 1 75 ? -15.690 3.689 6.829 1.00 97.75 75 PRO A CA 1
ATOM 562 C C . PRO A 1 75 ? -14.752 3.130 7.906 1.00 97.75 75 PRO A C 1
ATOM 564 O O . PRO A 1 75 ? -14.124 3.893 8.635 1.00 97.75 75 PRO A O 1
ATOM 567 N N . ARG A 1 76 ? -14.560 1.804 7.931 1.00 97.12 76 ARG A N 1
ATOM 568 C CA . ARG A 1 76 ? -13.656 1.150 8.883 1.00 97.12 76 ARG A CA 1
ATOM 569 C C . ARG A 1 76 ? -12.197 1.553 8.685 1.00 97.12 76 ARG A C 1
ATOM 571 O O . ARG A 1 76 ? -11.492 1.763 9.668 1.00 97.12 76 ARG A O 1
ATOM 578 N N . LEU A 1 77 ? -11.725 1.664 7.441 1.00 97.81 77 LEU A N 1
ATOM 579 C CA . LEU A 1 77 ? -10.363 2.135 7.187 1.00 97.81 77 LEU A CA 1
ATOM 580 C C . LEU A 1 77 ? -10.172 3.562 7.714 1.00 97.81 77 LEU A C 1
ATOM 582 O O . LEU A 1 77 ? -9.161 3.835 8.354 1.00 97.81 77 LEU A O 1
ATOM 586 N N . THR A 1 78 ? -11.160 4.439 7.520 1.00 97.31 78 THR A N 1
ATOM 587 C CA . THR A 1 78 ? -11.140 5.804 8.066 1.00 97.31 78 THR A CA 1
ATOM 588 C C . THR A 1 78 ? -11.032 5.810 9.590 1.00 97.31 78 THR A C 1
ATOM 590 O O . THR A 1 78 ? -10.180 6.511 10.137 1.00 97.31 78 THR A O 1
ATOM 593 N N . GLU A 1 79 ? -11.848 5.007 10.276 1.00 96.44 79 GLU A N 1
ATOM 594 C CA . GLU A 1 79 ? -11.819 4.885 11.738 1.00 96.44 79 GLU A CA 1
ATOM 595 C C . GLU A 1 79 ? -10.463 4.388 12.245 1.00 96.44 79 GLU A C 1
ATOM 597 O O . GLU A 1 79 ? -9.903 4.960 13.178 1.00 96.44 79 GLU A O 1
ATOM 602 N N . VAL A 1 80 ? -9.899 3.356 11.610 1.00 95.12 80 VAL A N 1
ATOM 603 C CA . VAL A 1 80 ? -8.600 2.807 12.015 1.00 95.12 80 VAL A CA 1
ATOM 604 C C . VAL A 1 80 ? -7.467 3.794 11.738 1.00 95.12 80 VAL A C 1
ATOM 606 O O . VAL A 1 80 ? -6.603 3.964 12.597 1.00 95.12 80 VAL A O 1
ATOM 609 N N . CYS A 1 81 ? -7.470 4.491 10.597 1.00 94.50 81 CYS A N 1
ATOM 610 C CA . CYS A 1 81 ? -6.469 5.522 10.311 1.00 94.50 81 CYS A CA 1
ATOM 611 C C . CYS A 1 81 ? -6.510 6.673 11.327 1.00 94.50 81 CYS A C 1
ATOM 613 O O . CYS A 1 81 ? -5.459 7.213 11.660 1.00 94.50 81 CYS A O 1
ATOM 615 N N . ALA A 1 82 ? -7.681 7.007 11.882 1.00 93.38 82 ALA A N 1
ATOM 616 C CA . ALA A 1 82 ? -7.805 8.018 12.937 1.00 93.38 82 ALA A CA 1
ATOM 617 C C . ALA A 1 82 ? -7.163 7.599 14.275 1.00 93.38 82 ALA A C 1
ATOM 619 O O . ALA A 1 82 ? -6.888 8.454 15.115 1.00 93.38 82 ALA A O 1
ATOM 620 N N . LEU A 1 83 ? -6.891 6.304 14.477 1.00 90.88 83 LEU A N 1
ATOM 621 C CA . LEU A 1 83 ? -6.151 5.799 15.640 1.00 90.88 83 LEU A CA 1
ATOM 622 C C . LEU A 1 83 ? -4.627 5.920 15.479 1.00 90.88 83 LEU A C 1
ATOM 624 O O . LEU A 1 83 ? -3.888 5.556 16.396 1.00 90.88 83 LEU A O 1
ATOM 628 N N . PHE A 1 84 ? -4.149 6.363 14.313 1.00 87.88 84 PHE A N 1
ATOM 629 C CA . PHE A 1 84 ? -2.728 6.526 14.044 1.00 87.88 84 PHE A CA 1
ATOM 630 C C . PHE A 1 84 ? -2.108 7.563 14.982 1.00 87.88 84 PHE A C 1
ATOM 632 O O . PHE A 1 84 ? -2.582 8.690 15.093 1.00 87.88 84 PHE A O 1
ATOM 639 N N . ASP A 1 85 ? -1.001 7.180 15.610 1.00 81.75 85 ASP A N 1
ATOM 640 C CA . ASP A 1 85 ? -0.206 8.047 16.469 1.00 81.75 85 ASP A CA 1
ATOM 641 C C . ASP A 1 85 ? 1.255 7.995 16.011 1.00 81.75 85 ASP A C 1
ATOM 643 O O . ASP A 1 85 ? 1.923 6.960 16.099 1.00 81.75 85 ASP A O 1
ATOM 647 N N . ALA A 1 86 ? 1.753 9.117 15.493 1.00 74.94 86 ALA A N 1
ATOM 648 C CA . ALA A 1 86 ? 3.124 9.231 15.010 1.00 74.94 86 ALA A CA 1
ATOM 649 C C . ALA A 1 86 ? 4.175 9.184 16.129 1.00 74.94 86 ALA A C 1
ATOM 651 O O . ALA A 1 86 ? 5.334 8.869 15.856 1.00 74.94 86 ALA A O 1
ATOM 652 N N . HIS A 1 87 ? 3.794 9.441 17.385 1.00 71.75 87 HIS A N 1
ATOM 653 C CA . HIS A 1 87 ? 4.715 9.399 18.523 1.00 71.75 87 HIS A CA 1
ATOM 654 C C . HIS A 1 87 ? 5.077 7.969 18.959 1.00 71.75 87 HIS A C 1
ATOM 656 O O . HIS A 1 87 ? 6.005 7.791 19.746 1.00 71.75 87 HIS A O 1
ATOM 662 N N . LEU A 1 88 ? 4.394 6.945 18.433 1.00 64.56 88 LEU A N 1
ATOM 663 C CA . LEU A 1 88 ? 4.583 5.535 18.800 1.00 64.56 88 LEU A CA 1
ATOM 664 C C . LEU A 1 88 ? 5.525 4.735 17.876 1.00 64.56 88 LEU A C 1
ATOM 666 O O . LEU A 1 88 ? 5.442 3.511 17.867 1.00 64.56 88 LEU A O 1
ATOM 670 N N . ASP A 1 89 ? 6.417 5.380 17.111 1.00 64.44 89 ASP A N 1
ATOM 671 C CA . ASP A 1 89 ? 7.211 4.731 16.044 1.00 64.44 89 ASP A CA 1
ATOM 672 C C . ASP A 1 89 ? 6.316 3.857 15.148 1.00 64.44 89 ASP A C 1
ATOM 674 O O . ASP A 1 89 ? 6.358 2.624 15.117 1.00 64.44 89 ASP A O 1
ATOM 678 N N . SER A 1 90 ? 5.398 4.523 14.454 1.00 77.88 90 SER A N 1
ATOM 679 C CA . SER A 1 90 ? 4.310 3.873 13.731 1.00 77.88 90 SER A CA 1
ATOM 680 C C . SER A 1 90 ? 4.750 3.197 12.429 1.00 77.88 90 SER A C 1
ATOM 682 O O . SER A 1 90 ? 4.016 2.358 11.906 1.00 77.88 90 SER A O 1
ATOM 684 N N . THR A 1 91 ? 5.962 3.473 11.927 1.00 88.81 91 THR A N 1
ATOM 685 C CA . THR A 1 91 ? 6.501 2.850 10.702 1.00 88.81 91 THR A CA 1
ATOM 686 C C . THR A 1 91 ? 6.531 1.316 10.805 1.00 88.81 91 THR A C 1
ATOM 688 O O . THR A 1 91 ? 5.973 0.667 9.917 1.00 88.81 91 THR A O 1
ATOM 691 N N . PRO A 1 92 ? 7.075 0.698 11.878 1.00 91.31 92 PRO A N 1
ATOM 692 C CA . PRO A 1 92 ? 6.918 -0.731 12.147 1.00 91.31 92 PRO A CA 1
ATOM 693 C C . PRO A 1 92 ? 5.476 -1.244 12.088 1.00 91.31 92 PRO A C 1
ATOM 695 O O . PRO A 1 92 ? 5.235 -2.311 11.525 1.00 91.31 92 PRO A O 1
ATOM 698 N N . ALA A 1 93 ? 4.510 -0.507 12.647 1.00 92.25 93 ALA A N 1
ATOM 699 C CA . ALA A 1 93 ? 3.113 -0.936 12.668 1.00 92.25 93 ALA A CA 1
ATOM 700 C C . ALA A 1 93 ? 2.502 -0.950 11.259 1.00 92.25 93 ALA A C 1
ATOM 702 O O . ALA A 1 93 ? 1.888 -1.942 10.865 1.00 92.25 93 ALA A O 1
ATOM 703 N N . LEU A 1 94 ? 2.729 0.119 10.487 1.00 95.00 94 LEU A N 1
ATOM 704 C CA . LEU A 1 94 ? 2.297 0.224 9.091 1.00 95.00 94 LEU A CA 1
ATOM 705 C C . LEU A 1 94 ? 2.955 -0.857 8.226 1.00 95.00 94 LEU A C 1
ATOM 707 O O . LEU A 1 94 ? 2.278 -1.532 7.455 1.00 95.00 94 LEU A O 1
ATOM 711 N N . THR A 1 95 ? 4.261 -1.067 8.407 1.00 95.75 95 THR A N 1
ATOM 712 C CA . THR A 1 95 ? 5.041 -2.085 7.688 1.00 95.75 95 THR A CA 1
ATOM 713 C C . THR A 1 95 ? 4.499 -3.484 7.968 1.00 95.75 95 THR A C 1
ATOM 715 O O . THR A 1 95 ? 4.299 -4.264 7.041 1.00 95.75 95 THR A O 1
ATOM 718 N N . ARG A 1 96 ? 4.200 -3.807 9.233 1.00 95.75 96 ARG A N 1
ATOM 719 C CA . ARG A 1 96 ? 3.599 -5.097 9.609 1.00 95.75 96 ARG A CA 1
ATOM 720 C C . ARG A 1 96 ? 2.199 -5.271 9.035 1.00 95.75 96 ARG A C 1
ATOM 722 O O . ARG A 1 96 ? 1.891 -6.350 8.538 1.00 95.75 96 ARG A O 1
ATOM 729 N N . ALA A 1 97 ? 1.368 -4.231 9.089 1.00 96.88 97 ALA A N 1
ATOM 730 C CA . ALA A 1 97 ? 0.008 -4.288 8.565 1.00 96.88 97 ALA A CA 1
ATOM 731 C C . ALA A 1 97 ? 0.002 -4.543 7.050 1.00 96.88 97 ALA A C 1
ATOM 733 O O . ALA A 1 97 ? -0.627 -5.493 6.573 1.00 96.88 97 ALA A O 1
ATOM 734 N N . LEU A 1 98 ? 0.765 -3.728 6.316 1.00 97.44 98 LEU A N 1
ATOM 735 C CA . LEU A 1 98 ? 0.879 -3.788 4.862 1.00 97.44 98 LEU A CA 1
ATOM 736 C C . LEU A 1 98 ? 1.592 -5.068 4.402 1.00 97.44 98 LEU A C 1
ATOM 738 O O . LEU A 1 98 ? 1.185 -5.700 3.438 1.00 97.44 98 LEU A O 1
ATOM 742 N N . GLY A 1 99 ? 2.627 -5.506 5.117 1.00 97.44 99 GLY A N 1
ATOM 743 C CA . GLY A 1 99 ? 3.375 -6.720 4.790 1.00 97.44 99 GLY A CA 1
ATOM 744 C C . GLY A 1 99 ? 2.699 -8.028 5.203 1.00 97.44 99 GLY A C 1
ATOM 745 O O . GLY A 1 99 ? 3.271 -9.091 4.947 1.00 97.44 99 GLY A O 1
ATOM 746 N N . SER A 1 100 ? 1.531 -7.972 5.853 1.00 97.81 100 SER A N 1
ATOM 747 C CA . SER A 1 100 ? 0.887 -9.137 6.463 1.00 97.81 100 SER A CA 1
ATOM 748 C C . SER A 1 100 ? 0.538 -10.227 5.441 1.00 97.81 100 SER A C 1
ATOM 750 O O . SER A 1 100 ? 0.088 -9.954 4.326 1.00 97.81 100 SER A O 1
ATOM 752 N N . GLN A 1 101 ? 0.719 -11.493 5.837 1.00 97.38 101 GLN A N 1
ATOM 753 C CA . GLN A 1 101 ? 0.400 -12.644 4.985 1.00 97.38 101 GLN A CA 1
ATOM 754 C C . GLN A 1 101 ? -1.055 -12.623 4.482 1.00 97.38 101 GLN A C 1
ATOM 756 O O . GLN A 1 101 ? -1.249 -12.856 3.288 1.00 97.38 101 GLN A O 1
ATOM 761 N N . PRO A 1 102 ? -2.078 -12.323 5.311 1.00 97.69 102 PRO A N 1
ATOM 762 C CA . PRO A 1 102 ? -3.454 -12.283 4.827 1.00 97.69 102 PRO A CA 1
ATOM 763 C C . PRO A 1 102 ? -3.679 -11.228 3.739 1.00 97.69 102 PRO A C 1
ATOM 765 O O . PRO A 1 102 ? -4.349 -11.526 2.755 1.00 97.69 102 PRO A O 1
ATOM 768 N N . LEU A 1 103 ? -3.066 -10.041 3.848 1.00 97.81 103 LEU A N 1
ATOM 769 C CA . LEU A 1 103 ? -3.186 -9.010 2.813 1.00 97.81 103 LEU A CA 1
ATOM 770 C C . LEU A 1 103 ? -2.554 -9.458 1.490 1.00 97.81 103 LEU A C 1
ATOM 772 O O . LEU A 1 103 ? -3.165 -9.312 0.431 1.00 97.81 103 LEU A O 1
ATOM 776 N N . ARG A 1 104 ? -1.365 -10.070 1.546 1.00 97.81 104 ARG A N 1
ATOM 777 C CA . ARG A 1 104 ? -0.710 -10.644 0.357 1.00 97.81 104 ARG A CA 1
ATOM 778 C C . ARG A 1 104 ? -1.549 -11.742 -0.283 1.00 97.81 104 ARG A C 1
ATOM 780 O O . ARG A 1 104 ? -1.691 -11.764 -1.499 1.00 97.81 104 ARG A O 1
ATOM 787 N N . ALA A 1 105 ? -2.141 -12.620 0.525 1.00 97.69 105 ALA A N 1
ATOM 788 C CA . ALA A 1 105 ? -3.035 -13.659 0.031 1.00 97.69 105 ALA A CA 1
ATOM 789 C C . ALA A 1 105 ? -4.283 -13.067 -0.645 1.00 97.69 105 ALA A C 1
ATOM 791 O O . ALA A 1 105 ? -4.774 -13.640 -1.614 1.00 97.69 105 ALA A O 1
ATOM 792 N N . THR A 1 106 ? -4.795 -11.931 -0.163 1.00 97.50 106 THR A N 1
ATOM 793 C CA . THR A 1 106 ? -5.900 -11.211 -0.812 1.00 97.50 106 THR A CA 1
ATOM 794 C C . THR A 1 106 ? -5.489 -10.658 -2.174 1.00 97.50 106 THR A C 1
ATOM 796 O O . THR A 1 106 ? -6.205 -10.898 -3.141 1.00 97.50 106 THR A O 1
ATOM 799 N N . PHE A 1 107 ? -4.318 -10.027 -2.300 1.00 97.56 107 PHE A N 1
ATOM 800 C CA . PHE A 1 107 ? -3.796 -9.623 -3.614 1.00 97.56 107 PHE A CA 1
ATOM 801 C C . PHE A 1 107 ? -3.580 -10.812 -4.557 1.00 97.56 107 PHE A C 1
ATOM 803 O O . PHE A 1 107 ? -3.996 -10.754 -5.711 1.00 97.56 107 PHE A O 1
ATOM 810 N N . ALA A 1 108 ? -3.031 -11.922 -4.061 1.00 96.75 108 ALA A N 1
ATOM 811 C CA . ALA A 1 108 ? -2.827 -13.120 -4.871 1.00 96.75 108 ALA A CA 1
ATOM 812 C C . ALA A 1 108 ? -4.151 -13.699 -5.408 1.00 96.75 108 ALA A C 1
ATOM 814 O O . ALA A 1 108 ? -4.205 -14.138 -6.554 1.00 96.75 108 ALA A O 1
ATOM 815 N N . ARG A 1 109 ? -5.249 -13.644 -4.631 1.00 96.06 109 ARG A N 1
ATOM 816 C CA . ARG A 1 109 ? -6.597 -14.022 -5.115 1.00 96.06 109 ARG A CA 1
ATOM 817 C C . ARG A 1 109 ? -7.104 -13.112 -6.238 1.00 96.06 109 ARG A C 1
ATOM 819 O O . ARG A 1 109 ? -7.889 -13.569 -7.061 1.00 96.06 109 ARG A O 1
ATOM 826 N N . LEU A 1 110 ? -6.643 -11.862 -6.284 1.00 94.06 110 LEU A N 1
ATOM 827 C CA . LEU A 1 110 ? -6.898 -10.926 -7.382 1.00 94.06 110 LEU A CA 1
ATOM 828 C C . LEU A 1 110 ? -5.963 -11.154 -8.581 1.00 94.06 110 LEU A C 1
ATOM 830 O O . LEU A 1 110 ? -6.092 -10.457 -9.578 1.00 94.06 110 LEU A O 1
ATOM 834 N N . GLY A 1 111 ? -5.019 -12.096 -8.503 1.00 95.50 111 GLY A N 1
ATOM 835 C CA . GLY A 1 111 ? -3.996 -12.293 -9.531 1.00 95.50 111 GLY A CA 1
ATOM 836 C C . GLY A 1 111 ? -2.888 -11.235 -9.509 1.00 95.50 111 GLY A C 1
ATOM 837 O O . GLY A 1 111 ? -2.220 -11.047 -10.520 1.00 95.50 111 GLY A O 1
ATOM 838 N N . ALA A 1 112 ? -2.701 -10.544 -8.380 1.00 95.94 112 ALA A N 1
ATOM 839 C CA . ALA A 1 112 ? -1.731 -9.464 -8.225 1.00 95.94 112 ALA A CA 1
ATOM 840 C C . ALA A 1 112 ? -0.628 -9.804 -7.214 1.00 95.94 112 ALA A C 1
ATOM 842 O O . ALA A 1 112 ? -0.888 -10.376 -6.154 1.00 95.94 112 ALA A O 1
ATOM 843 N N . GLU A 1 113 ? 0.589 -9.332 -7.484 1.00 95.88 113 GLU A N 1
ATOM 844 C CA . GLU A 1 113 ? 1.709 -9.337 -6.534 1.00 95.88 113 GLU A CA 1
ATOM 845 C C . GLU A 1 113 ? 2.357 -7.940 -6.476 1.00 95.88 113 GLU A C 1
ATOM 847 O O . GLU A 1 113 ? 3.476 -7.738 -6.951 1.00 95.88 113 GLU A O 1
ATOM 852 N N . PRO A 1 114 ? 1.667 -6.924 -5.924 1.00 97.19 114 PRO A N 1
ATOM 853 C CA . PRO A 1 114 ? 2.145 -5.544 -5.964 1.00 97.19 114 PRO A CA 1
ATOM 854 C C . PRO A 1 114 ? 3.435 -5.338 -5.175 1.00 97.19 114 PRO A C 1
ATOM 856 O O . PRO A 1 114 ? 3.662 -5.978 -4.145 1.00 97.19 114 PRO A O 1
ATOM 859 N N . ILE A 1 115 ? 4.253 -4.381 -5.611 1.00 97.56 115 ILE A N 1
ATOM 860 C CA . ILE A 1 115 ? 5.289 -3.781 -4.768 1.00 97.56 115 ILE A CA 1
ATOM 861 C C . ILE A 1 115 ? 4.597 -2.986 -3.657 1.00 97.56 115 ILE A C 1
ATOM 863 O O . ILE A 1 115 ? 3.793 -2.088 -3.919 1.00 97.56 115 ILE A O 1
ATOM 867 N N . LEU A 1 116 ? 4.898 -3.328 -2.407 1.00 98.06 116 LEU A N 1
ATOM 868 C CA . LEU A 1 116 ? 4.267 -2.735 -1.230 1.00 98.06 116 LEU A CA 1
ATOM 869 C C . LEU A 1 116 ? 5.166 -1.667 -0.624 1.00 98.06 116 LEU A C 1
ATOM 871 O O . LEU A 1 116 ? 6.353 -1.906 -0.409 1.00 98.06 116 LEU A O 1
ATOM 875 N N . TYR A 1 117 ? 4.617 -0.498 -0.314 1.00 96.94 117 TYR A N 1
ATOM 876 C CA . TYR A 1 117 ? 5.420 0.595 0.227 1.00 96.94 117 TYR A CA 1
ATOM 877 C C . TYR A 1 117 ? 4.605 1.592 1.047 1.00 96.94 117 TYR A C 1
ATOM 879 O O . TYR A 1 117 ? 3.387 1.687 0.912 1.00 96.94 117 TYR A O 1
ATOM 887 N N . ILE A 1 118 ? 5.285 2.366 1.889 1.00 95.62 118 ILE A N 1
ATOM 888 C CA . ILE A 1 118 ? 4.702 3.521 2.577 1.00 95.62 118 ILE A CA 1
ATOM 889 C C . ILE A 1 118 ? 5.156 4.770 1.825 1.00 95.62 118 ILE A C 1
ATOM 891 O O . ILE A 1 118 ? 6.360 4.992 1.677 1.00 95.62 118 ILE A O 1
ATOM 895 N N . TYR A 1 119 ? 4.207 5.565 1.340 1.00 94.25 119 TYR A N 1
ATOM 896 C CA . TYR A 1 119 ? 4.490 6.855 0.725 1.00 94.25 119 TYR A CA 1
ATOM 897 C C . TYR A 1 119 ? 4.449 7.947 1.794 1.00 94.25 119 TYR A C 1
ATOM 899 O O . TYR A 1 119 ? 3.449 8.119 2.495 1.00 94.25 119 TYR A O 1
ATOM 907 N N . ASP A 1 120 ? 5.552 8.670 1.929 1.00 91.38 120 ASP A N 1
ATOM 908 C CA . ASP A 1 120 ? 5.670 9.835 2.789 1.00 91.38 120 ASP A CA 1
ATOM 909 C C . ASP A 1 120 ? 5.449 11.085 1.938 1.00 91.38 120 ASP A C 1
ATOM 911 O O . ASP A 1 120 ? 6.311 11.494 1.158 1.00 91.38 120 ASP A O 1
ATOM 915 N N . GLU A 1 121 ? 4.261 11.670 2.055 1.00 88.19 121 GLU A N 1
ATOM 916 C CA . GLU A 1 121 ? 3.876 12.833 1.258 1.00 88.19 121 GLU A CA 1
ATOM 917 C C . GLU A 1 121 ? 4.668 14.084 1.660 1.00 88.19 121 GLU A C 1
ATOM 919 O O . GLU A 1 121 ? 4.974 14.911 0.806 1.00 88.19 121 GLU A O 1
ATOM 924 N N . THR A 1 122 ? 5.101 14.188 2.922 1.00 86.44 122 THR A N 1
ATOM 925 C CA . THR A 1 122 ? 5.957 15.293 3.381 1.00 86.44 122 THR A CA 1
ATOM 926 C C . THR A 1 122 ? 7.363 15.203 2.786 1.00 86.44 122 THR A C 1
ATOM 928 O O . THR A 1 122 ? 7.936 16.224 2.414 1.00 86.44 122 THR A O 1
ATOM 931 N N . ALA A 1 123 ? 7.910 13.991 2.665 1.00 85.19 123 ALA A N 1
ATOM 932 C CA . ALA A 1 123 ? 9.194 13.751 2.001 1.00 85.19 123 ALA A CA 1
ATOM 933 C C . ALA A 1 123 ? 9.088 13.650 0.466 1.00 85.19 123 ALA A C 1
ATOM 935 O O . ALA A 1 123 ? 10.113 13.625 -0.213 1.00 85.19 123 ALA A O 1
ATOM 936 N N . GLY A 1 124 ? 7.873 13.573 -0.085 1.00 85.94 124 GLY A N 1
ATOM 937 C CA . GLY A 1 124 ? 7.641 13.407 -1.519 1.00 85.94 124 GLY A CA 1
ATOM 938 C C . GLY A 1 124 ? 8.189 12.089 -2.077 1.00 85.94 124 GLY A C 1
ATOM 939 O O . GLY A 1 124 ? 8.664 12.061 -3.212 1.00 85.94 124 GLY A O 1
ATOM 940 N N . GLY A 1 125 ? 8.177 11.006 -1.290 1.00 90.38 125 GLY A N 1
ATOM 941 C CA . GLY A 1 125 ? 8.825 9.758 -1.692 1.00 90.38 125 GLY A CA 1
ATOM 942 C C . GLY A 1 125 ? 8.474 8.540 -0.846 1.00 90.38 125 GLY A C 1
ATOM 943 O O . GLY A 1 125 ? 7.655 8.584 0.068 1.00 90.38 125 GLY A O 1
ATOM 944 N N . ILE A 1 126 ? 9.107 7.419 -1.176 1.00 93.19 126 ILE A N 1
ATOM 945 C CA . ILE A 1 126 ? 8.912 6.132 -0.513 1.00 93.19 126 ILE A CA 1
ATOM 946 C C . ILE A 1 126 ? 9.786 6.045 0.743 1.00 93.19 126 ILE A C 1
ATOM 948 O O . ILE A 1 126 ? 10.990 6.312 0.701 1.00 93.19 126 ILE A O 1
ATOM 952 N N . GLU A 1 127 ? 9.196 5.614 1.860 1.00 91.94 127 GLU A N 1
ATOM 953 C CA . GLU A 1 127 ? 9.935 5.361 3.097 1.00 91.94 127 GLU A CA 1
ATOM 954 C C . GLU A 1 127 ? 10.882 4.157 2.924 1.00 91.94 127 GLU A C 1
ATOM 956 O O . GLU A 1 127 ? 10.471 3.036 2.621 1.00 91.94 127 GLU A O 1
ATOM 961 N N . ARG A 1 128 ? 12.183 4.399 3.120 1.00 89.12 128 ARG A N 1
ATOM 962 C CA . ARG A 1 128 ? 13.257 3.465 2.760 1.00 89.12 128 ARG A CA 1
ATOM 963 C C . ARG A 1 128 ? 13.278 2.171 3.546 1.00 89.12 128 ARG A C 1
ATOM 965 O O . ARG A 1 128 ? 13.483 1.112 2.955 1.00 89.12 128 ARG A O 1
ATOM 972 N N . ARG A 1 129 ? 13.155 2.243 4.868 1.00 86.88 129 ARG A N 1
ATOM 973 C CA . ARG A 1 129 ? 13.410 1.076 5.724 1.00 86.88 129 ARG A CA 1
ATOM 974 C C . ARG A 1 129 ? 12.322 0.023 5.539 1.00 86.88 129 ARG A C 1
ATOM 976 O O . ARG A 1 129 ? 12.626 -1.163 5.415 1.00 86.88 129 ARG A O 1
ATOM 983 N N . SER A 1 130 ? 11.070 0.462 5.469 1.00 91.06 130 SER A N 1
ATOM 984 C CA . SER A 1 130 ? 9.923 -0.398 5.194 1.00 91.06 130 SER A CA 1
ATOM 985 C C . SER A 1 130 ? 9.985 -0.976 3.785 1.00 91.06 130 SER A C 1
ATOM 987 O O . SER A 1 130 ? 9.774 -2.179 3.643 1.00 91.06 130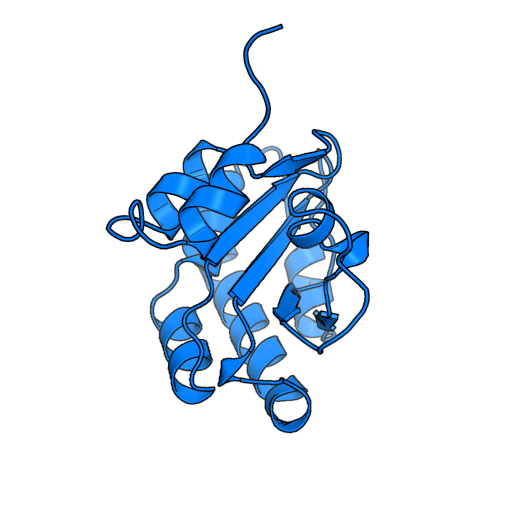 SER A O 1
ATOM 989 N N . PHE A 1 131 ? 10.359 -0.186 2.769 1.00 95.38 131 PHE A N 1
ATOM 990 C CA . PHE A 1 131 ? 10.385 -0.625 1.369 1.00 95.38 131 PHE A CA 1
ATOM 991 C C . PHE A 1 131 ? 11.206 -1.898 1.142 1.00 95.38 131 PHE A C 1
ATOM 993 O O . PHE A 1 131 ? 10.699 -2.855 0.553 1.00 95.38 131 PHE A O 1
ATOM 1000 N N . THR A 1 132 ? 12.446 -1.942 1.642 1.00 92.69 132 THR A N 1
ATOM 1001 C CA . THR A 1 132 ? 13.298 -3.133 1.502 1.00 92.69 132 THR A CA 1
ATOM 1002 C C . THR A 1 132 ? 12.670 -4.340 2.197 1.00 92.69 132 THR A C 1
ATOM 1004 O O . THR A 1 132 ? 12.581 -5.410 1.604 1.00 92.69 132 THR A O 1
ATOM 1007 N N . SER A 1 133 ? 12.176 -4.178 3.428 1.00 94.38 133 SER A N 1
ATOM 1008 C CA . SER A 1 133 ? 11.587 -5.293 4.187 1.00 94.38 133 SER A CA 1
ATOM 1009 C C . SER A 1 133 ? 10.281 -5.824 3.582 1.00 94.38 133 SER A C 1
ATOM 1011 O O . SER A 1 133 ? 10.025 -7.025 3.611 1.00 94.38 133 SER A O 1
ATOM 1013 N N . LEU A 1 134 ? 9.466 -4.944 2.995 1.00 97.19 134 LEU A N 1
ATOM 1014 C CA . LEU A 1 134 ? 8.197 -5.292 2.361 1.00 97.19 134 LEU A CA 1
ATOM 1015 C C . LEU A 1 134 ? 8.379 -6.044 1.041 1.00 97.19 134 LEU A C 1
ATOM 1017 O O . LEU A 1 134 ? 7.454 -6.727 0.606 1.00 97.19 134 LEU A O 1
ATOM 1021 N N . ASN A 1 135 ? 9.538 -5.928 0.399 1.00 97.12 135 ASN A N 1
ATOM 1022 C CA . ASN A 1 135 ? 9.773 -6.475 -0.937 1.00 97.12 135 ASN A CA 1
ATOM 1023 C C . ASN A 1 135 ? 11.069 -7.292 -1.006 1.00 97.12 135 ASN A C 1
ATOM 1025 O O . ASN A 1 135 ? 11.707 -7.347 -2.053 1.00 97.12 135 ASN A O 1
ATOM 1029 N N . ALA A 1 136 ? 11.467 -7.908 0.108 1.00 94.56 136 ALA A N 1
ATOM 1030 C CA . ALA A 1 136 ? 12.666 -8.733 0.171 1.00 94.56 136 ALA A CA 1
ATOM 1031 C C . ALA A 1 136 ? 12.610 -9.877 -0.857 1.00 94.56 136 ALA A C 1
ATOM 1033 O O . ALA A 1 136 ? 11.600 -10.580 -0.950 1.00 94.56 136 ALA A O 1
ATOM 1034 N N . GLY A 1 137 ? 13.698 -10.062 -1.608 1.00 95.69 137 GLY A N 1
ATOM 1035 C CA . GLY A 1 137 ? 13.806 -11.075 -2.664 1.00 95.69 137 GLY A CA 1
ATOM 1036 C C . GLY A 1 137 ? 13.273 -10.632 -4.031 1.00 95.69 137 GLY A C 1
ATOM 1037 O O . GLY A 1 137 ? 13.316 -11.419 -4.975 1.00 95.69 137 GLY A O 1
ATOM 1038 N N . ARG A 1 138 ? 12.777 -9.393 -4.148 1.00 95.75 138 ARG A N 1
ATOM 1039 C CA . ARG A 1 138 ? 12.205 -8.820 -5.380 1.00 95.75 138 ARG A CA 1
ATOM 1040 C C . ARG A 1 138 ? 13.118 -7.789 -6.040 1.00 95.75 138 ARG A C 1
ATOM 1042 O O . ARG A 1 138 ? 12.694 -7.070 -6.937 1.00 95.75 138 ARG A O 1
ATOM 1049 N N . GLU A 1 139 ? 14.369 -7.683 -5.601 1.00 95.19 139 GLU A N 1
ATOM 1050 C CA . GLU A 1 139 ? 15.277 -6.583 -5.948 1.00 95.19 139 GLU A CA 1
ATOM 1051 C C . GLU A 1 139 ? 15.613 -6.514 -7.447 1.00 95.19 139 GLU A C 1
ATOM 1053 O O . GLU A 1 139 ? 15.973 -5.454 -7.960 1.00 95.19 139 GLU A O 1
ATOM 1058 N N . SER A 1 140 ? 15.489 -7.639 -8.155 1.00 93.62 140 SER A N 1
ATOM 1059 C CA . SER A 1 140 ? 15.694 -7.739 -9.602 1.00 93.62 140 SER A CA 1
ATOM 1060 C C . SER A 1 140 ? 14.432 -7.461 -10.425 1.00 93.62 140 SER A C 1
ATOM 1062 O O . SER A 1 140 ? 14.522 -7.351 -11.650 1.00 93.62 140 SER A O 1
ATOM 1064 N N . GLU A 1 141 ? 13.260 -7.346 -9.795 1.00 94.88 141 GLU A N 1
ATOM 1065 C CA . GLU A 1 141 ? 12.007 -7.140 -10.513 1.00 94.88 141 GLU A CA 1
ATOM 1066 C C . GLU A 1 141 ? 11.932 -5.728 -11.119 1.00 94.88 141 GLU A C 1
ATOM 1068 O O . GLU A 1 141 ? 12.268 -4.744 -10.450 1.00 94.88 141 GLU A O 1
ATOM 1073 N N . PRO A 1 142 ? 11.425 -5.571 -12.358 1.00 91.62 142 PRO A N 1
ATOM 1074 C CA . PRO A 1 142 ? 11.365 -4.268 -13.019 1.00 91.62 142 PRO A CA 1
ATOM 1075 C C . PRO A 1 142 ? 10.630 -3.195 -12.211 1.00 91.62 142 PRO A C 1
ATOM 1077 O O . PRO A 1 142 ? 11.088 -2.053 -12.145 1.00 91.62 142 PRO A O 1
ATOM 1080 N N . TYR A 1 143 ? 9.509 -3.548 -11.576 1.00 91.94 143 TYR A N 1
ATOM 1081 C CA . TYR A 1 143 ? 8.746 -2.610 -10.755 1.00 91.94 143 TYR A CA 1
ATOM 1082 C C . TYR A 1 143 ? 9.469 -2.260 -9.450 1.00 91.94 143 TYR A C 1
ATOM 1084 O O . TYR A 1 143 ? 9.469 -1.092 -9.066 1.00 91.94 143 TYR A O 1
ATOM 1092 N N . TYR A 1 144 ? 10.172 -3.207 -8.820 1.00 94.12 144 TYR A N 1
ATOM 1093 C CA . TYR A 1 144 ? 11.025 -2.897 -7.670 1.00 94.12 144 TYR A CA 1
ATOM 1094 C C . TYR A 1 144 ? 12.087 -1.861 -8.045 1.00 94.12 144 TYR A C 1
ATOM 1096 O O . TYR A 1 144 ? 12.213 -0.836 -7.378 1.00 94.12 144 TYR A O 1
ATOM 1104 N N . VAL A 1 145 ? 12.821 -2.093 -9.139 1.00 91.75 145 VAL A N 1
ATOM 1105 C CA . VAL A 1 145 ? 13.902 -1.202 -9.595 1.00 91.75 145 VAL A CA 1
ATOM 1106 C C . VAL A 1 145 ? 13.379 0.200 -9.921 1.00 91.75 145 VAL A C 1
ATOM 1108 O O . VAL A 1 145 ? 14.070 1.192 -9.689 1.00 91.75 145 VAL A O 1
ATOM 1111 N N . GLN A 1 146 ? 12.157 0.308 -10.447 1.00 90.75 146 GLN A N 1
ATOM 1112 C CA . GLN A 1 146 ? 11.514 1.601 -10.680 1.00 90.75 146 GLN A CA 1
ATOM 1113 C C . GLN A 1 146 ? 11.150 2.304 -9.367 1.00 90.75 146 GLN A C 1
ATOM 1115 O O . GLN A 1 146 ? 11.528 3.462 -9.193 1.00 90.75 146 GLN A O 1
ATOM 1120 N N . ALA A 1 147 ? 10.478 1.610 -8.441 1.00 91.50 147 ALA A N 1
ATOM 1121 C CA . ALA A 1 147 ? 10.100 2.156 -7.137 1.00 91.50 147 ALA A CA 1
ATOM 1122 C C . ALA A 1 147 ? 11.323 2.564 -6.304 1.00 91.50 14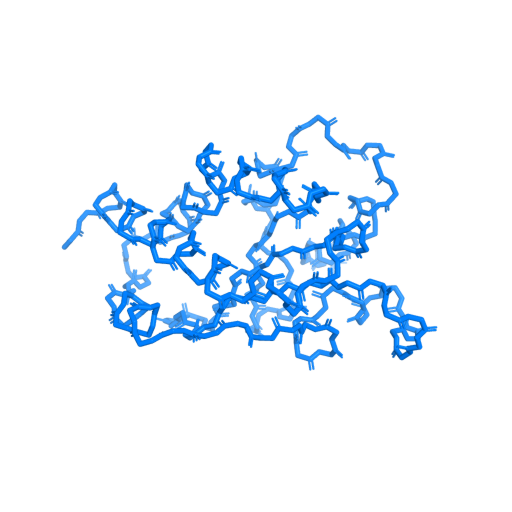7 ALA A C 1
ATOM 1124 O O . ALA A 1 147 ? 11.319 3.610 -5.661 1.00 91.50 147 ALA A O 1
ATOM 1125 N N . ALA A 1 148 ? 12.406 1.785 -6.369 1.00 91.19 148 ALA A N 1
ATOM 1126 C CA . ALA A 1 148 ? 13.644 2.039 -5.638 1.00 91.19 148 ALA A CA 1
ATOM 1127 C C . ALA A 1 148 ? 14.253 3.419 -5.945 1.00 91.19 148 ALA A C 1
ATOM 1129 O O . ALA A 1 148 ? 14.886 4.015 -5.076 1.00 91.19 148 ALA A O 1
ATOM 1130 N N . LYS A 1 149 ? 14.008 3.980 -7.139 1.00 87.62 149 LYS A N 1
ATOM 1131 C CA . LYS A 1 149 ? 14.450 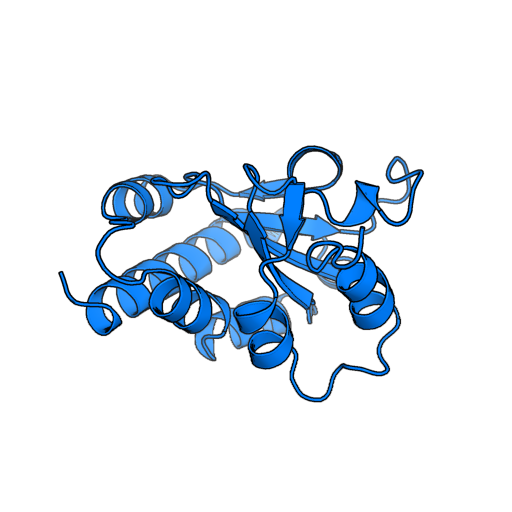5.340 -7.508 1.00 87.62 149 LYS A CA 1
ATOM 1132 C C . LYS A 1 149 ? 13.772 6.444 -6.688 1.00 87.62 149 LYS A C 1
ATOM 1134 O O . LYS A 1 149 ? 14.263 7.567 -6.665 1.00 87.62 149 LYS A O 1
ATOM 1139 N N . LEU A 1 150 ? 12.653 6.132 -6.036 1.00 83.56 150 LEU A N 1
ATOM 1140 C CA . LEU A 1 150 ? 11.835 7.053 -5.241 1.00 83.56 150 LEU A CA 1
ATOM 1141 C C . LEU A 1 150 ? 11.960 6.829 -3.743 1.00 83.56 150 LEU A C 1
ATOM 1143 O O . LEU A 1 150 ? 11.286 7.497 -2.961 1.00 83.56 150 LEU A O 1
ATOM 1147 N N . VAL A 1 151 ? 12.816 5.898 -3.335 1.00 80.19 151 VAL A N 1
ATOM 1148 C CA . VAL A 1 151 ? 13.138 5.625 -1.941 1.00 80.19 151 VAL A CA 1
ATOM 1149 C C . VAL A 1 151 ? 14.042 6.748 -1.415 1.00 80.19 151 VAL A C 1
ATOM 1151 O O . VAL A 1 151 ? 15.245 6.566 -1.240 1.00 80.19 151 VAL A O 1
ATOM 1154 N N . ALA A 1 152 ? 13.435 7.932 -1.270 1.00 59.84 152 ALA A N 1
ATOM 1155 C CA . ALA A 1 152 ? 13.962 9.219 -0.817 1.00 59.84 152 ALA A CA 1
ATOM 1156 C C . ALA A 1 152 ? 15.423 9.500 -1.210 1.00 59.84 152 ALA A C 1
ATOM 1158 O O . ALA A 1 152 ? 16.345 9.007 -0.569 1.00 59.84 152 ALA A O 1
ATOM 1159 N N . GLY A 1 153 ? 15.651 10.346 -2.217 1.00 55.31 153 GLY A N 1
ATOM 1160 C CA . GLY A 1 153 ? 16.987 10.812 -2.597 1.00 55.31 153 GLY A CA 1
ATOM 1161 C C . GLY A 1 153 ? 17.841 11.288 -1.410 1.00 55.31 153 GLY A C 1
ATOM 1162 O O . GLY A 1 153 ? 17.599 12.347 -0.845 1.00 55.31 153 GLY A O 1
ATOM 1163 N N . GLY A 1 154 ? 18.858 10.498 -1.068 1.00 39.75 154 GLY A N 1
ATOM 1164 C CA . GLY A 1 154 ? 20.119 10.960 -0.489 1.00 39.75 154 GLY A CA 1
ATOM 1165 C C . GLY A 1 154 ? 21.203 10.446 -1.440 1.00 39.75 154 GLY A C 1
ATOM 1166 O O . GLY A 1 154 ? 21.168 9.272 -1.798 1.00 39.75 154 GLY A O 1
ATOM 1167 N N . ASP A 1 155 ? 22.074 11.263 -2.015 1.00 40.31 155 ASP A N 1
ATOM 1168 C CA . ASP A 1 155 ? 22.645 12.487 -1.462 1.00 40.31 155 ASP A CA 1
ATOM 1169 C C . ASP A 1 155 ? 22.485 13.696 -2.392 1.00 40.31 155 ASP A C 1
ATOM 1171 O O . ASP A 1 155 ? 22.780 13.630 -3.588 1.00 40.31 155 ASP A O 1
ATOM 1175 N N . SER A 1 156 ? 22.075 14.828 -1.825 1.00 36.41 156 SER A N 1
ATOM 1176 C CA . SER A 1 156 ? 22.507 16.176 -2.220 1.00 36.41 156 SER A CA 1
ATOM 1177 C C . SER A 1 156 ? 22.406 17.086 -1.005 1.00 36.41 156 SER A C 1
ATOM 1179 O O . SER A 1 156 ? 21.323 17.086 -0.379 1.00 36.41 156 SER A O 1
#

Foldseek 3Di:
DALQVLLVLLLVQLLVLCVVCLVPDQQQFFAAWEWEDEQFFTDLWIWTFGCPPDFPPDLLLSPPCVRGTDTGHDPSSVVSRVVGGVVNVNLSSPLSSQLPPSSCVSSVVSVHDYQYFYHHVNLRATAQPSNCVSQPPCCPPPSSVSNVVRNRDPDD

Organism: NCBI:txid1610489

Sequence (156 aa):
MTIESFSHVLSTALIETLEHHTDRLPGDKIYGATLVRTGSTLIPSFNVLADLGDDCLSPVHRWSPASCGLALQTPRLTEVCALFDAHLDSTPALTRALGSQPLRATFARLGAEPILYIYDETAGGIERRSFTSLNAGRESEPYYVQ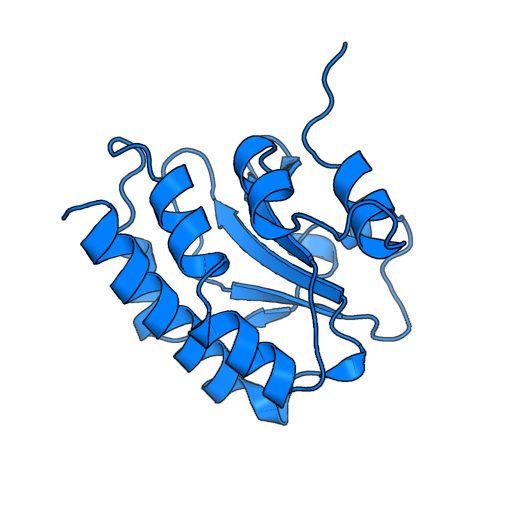AAKLVAGGDS

pLDDT: mean 89.29, std 11.83, range [36.41, 98.38]

Secondary structure (DSSP, 8-state):
--HHHHHHHHHHHHHHHHHHHGGG--GGGEEEEEEEEETTEEEEEEEEEE--SS---STTGGG-HHHHEEEE--HHHHHHHHT--GGG-HHHHHHHHHT-HHHHHHHHHTT--PEEEEEETTTTEE-HHHHHHHTTT-TTSHHHHHHHTTS-----

Radius of gyration: 14.45 Å; chains: 1; bounding box: 38×30×42 Å